Protein AF-A0A959NPB2-F1 (afdb_monomer_lite)

Secondary structure (DSSP, 8-state):
-------HHHHHHHHHHHHHHHH--------S--HHHHHHHHHHHHHHHHHHH-------TTPPPS--

pLDDT: mean 88.93, std 11.87, range [40.47, 98.06]

Radius of gyration: 14.31 Å; chains: 1; bounding box: 25×44×35 Å

Foldseek 3Di:
DPCDPDLVVLVVLVVQLVCCVPPVDADDDDDPDDLVRCCVSNNPVSSVSCVVRDDDDDDDPPDDDPVD

Structure (mmCIF, N/CA/C/O backbone):
data_AF-A0A959NPB2-F1
#
_entry.id   AF-A0A959NPB2-F1
#
loop_
_atom_site.group_PDB
_atom_site.id
_atom_site.type_symbol
_atom_site.label_atom_id
_atom_site.label_alt_id
_atom_site.label_comp_id
_atom_site.label_asym_id
_atom_site.label_entity_id
_atom_site.label_seq_id
_atom_site.pdbx_PDB_ins_code
_atom_site.Cartn_x
_atom_site.Cartn_y
_atom_site.Cartn_z
_atom_site.occupancy
_atom_site.B_iso_or_equiv
_atom_site.auth_seq_id
_atom_site.auth_comp_id
_atom_site.auth_asym_id
_atom_site.auth_atom_id
_atom_site.pdbx_PDB_model_num
ATOM 1 N N . HIS A 1 1 ? 0.430 30.981 0.994 1.00 40.47 1 HIS A N 1
ATOM 2 C CA . HIS A 1 1 ? 1.004 29.677 0.607 1.00 40.47 1 HIS A CA 1
ATOM 3 C C . HIS A 1 1 ? 0.075 28.564 1.079 1.00 40.47 1 HIS A C 1
ATOM 5 O O . HIS A 1 1 ? 0.093 28.240 2.257 1.00 40.47 1 HIS A O 1
ATOM 11 N N . PHE A 1 2 ? -0.776 28.025 0.199 1.00 48.72 2 PHE A N 1
ATOM 12 C CA . PHE A 1 2 ? -1.613 26.857 0.502 1.00 48.72 2 PHE A CA 1
ATOM 13 C C . PHE A 1 2 ? -1.283 25.756 -0.499 1.00 48.72 2 PHE A C 1
ATOM 15 O O . PHE A 1 2 ? -1.559 25.881 -1.685 1.00 48.72 2 PHE A O 1
ATOM 22 N N . GLY A 1 3 ? -0.624 24.723 0.003 1.00 50.12 3 GLY A N 1
ATOM 23 C CA . GLY A 1 3 ? -0.076 23.621 -0.773 1.00 50.12 3 GLY A CA 1
ATOM 24 C C . GLY A 1 3 ? 0.900 22.884 0.124 1.00 50.12 3 GLY A C 1
ATOM 25 O O . GLY A 1 3 ? 2.106 23.032 -0.008 1.00 50.12 3 GLY A O 1
ATOM 26 N N . LYS A 1 4 ? 0.375 22.198 1.144 1.00 54.28 4 LYS A N 1
ATOM 27 C CA . LYS A 1 4 ? 1.181 21.217 1.868 1.00 54.28 4 LYS A CA 1
ATOM 28 C C . LYS A 1 4 ? 1.327 20.054 0.893 1.00 54.28 4 LYS A C 1
ATOM 30 O O . LYS A 1 4 ? 0.291 19.559 0.448 1.00 54.28 4 LYS A O 1
ATOM 35 N N . ASP A 1 5 ? 2.549 19.656 0.552 1.00 63.75 5 ASP A N 1
ATOM 36 C CA . ASP A 1 5 ? 2.803 18.423 -0.199 1.00 63.75 5 ASP A CA 1
ATOM 37 C C . ASP A 1 5 ? 2.229 17.253 0.606 1.00 63.75 5 ASP A C 1
ATOM 39 O O . ASP A 1 5 ? 2.849 16.713 1.522 1.00 63.75 5 ASP A O 1
ATOM 43 N N . CYS A 1 6 ? 0.961 16.942 0.354 1.00 70.12 6 CYS A N 1
ATOM 44 C CA . CYS A 1 6 ? 0.256 15.883 1.038 1.00 70.12 6 CYS A CA 1
ATOM 45 C C . CYS A 1 6 ? 0.490 14.619 0.234 1.00 70.12 6 CYS A C 1
ATOM 47 O O . CYS A 1 6 ? 0.080 14.510 -0.923 1.00 70.12 6 CYS A O 1
ATOM 49 N N . ASN A 1 7 ? 1.125 13.640 0.860 1.00 83.69 7 ASN A N 1
ATOM 50 C CA . ASN A 1 7 ? 1.192 12.304 0.312 1.00 83.69 7 ASN A CA 1
ATOM 51 C C . ASN A 1 7 ? -0.179 11.620 0.465 1.00 83.69 7 ASN A C 1
ATOM 53 O O . ASN A 1 7 ? -0.377 10.759 1.323 1.00 83.69 7 ASN A O 1
ATOM 57 N N . VAL A 1 8 ? -1.138 12.030 -0.371 1.00 89.50 8 VAL A N 1
ATOM 58 C CA . VAL A 1 8 ? -2.539 11.587 -0.310 1.00 89.50 8 VAL A CA 1
ATOM 59 C C . VAL A 1 8 ? -2.638 10.064 -0.379 1.00 89.50 8 VAL A C 1
ATOM 61 O O . VAL A 1 8 ? -3.373 9.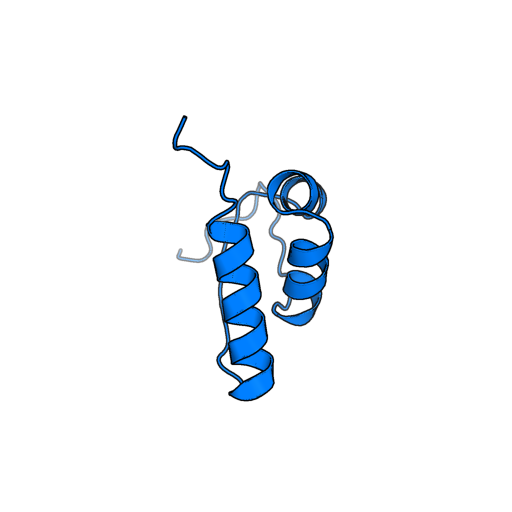452 0.391 1.00 89.50 8 VAL A O 1
ATOM 64 N N . MET A 1 9 ? -1.859 9.430 -1.260 1.00 90.25 9 MET A N 1
ATOM 65 C CA . MET A 1 9 ? -1.854 7.970 -1.378 1.00 90.25 9 MET A CA 1
ATOM 66 C C . MET A 1 9 ? -1.250 7.286 -0.148 1.00 90.25 9 MET A C 1
ATOM 68 O O . MET A 1 9 ? -1.748 6.237 0.255 1.00 90.25 9 MET A O 1
ATOM 72 N N . GLY A 1 10 ? -0.234 7.882 0.482 1.00 92.31 10 GLY A N 1
ATOM 73 C CA . GLY A 1 10 ? 0.299 7.417 1.762 1.00 92.31 10 GLY A CA 1
ATOM 74 C C . GLY A 1 10 ? -0.764 7.423 2.861 1.00 92.31 10 GLY A C 1
ATOM 75 O O . GLY A 1 10 ? -0.949 6.410 3.533 1.00 92.31 10 GLY A O 1
ATOM 76 N N . GLU A 1 11 ? -1.523 8.512 2.986 1.00 92.50 11 GLU A N 1
ATOM 77 C CA . GLU A 1 11 ? -2.622 8.620 3.957 1.00 92.50 11 GLU A CA 1
ATOM 78 C C . GLU A 1 11 ? -3.752 7.619 3.673 1.00 92.50 11 GLU A C 1
ATOM 80 O O . GLU A 1 11 ? -4.242 6.955 4.589 1.00 92.50 11 GLU A O 1
ATOM 85 N N . ILE A 1 12 ? -4.118 7.421 2.401 1.00 94.25 12 ILE A N 1
ATOM 86 C CA . ILE A 1 12 ? -5.090 6.388 2.012 1.00 94.25 12 ILE A CA 1
ATOM 87 C C . ILE A 1 12 ? -4.588 5.005 2.434 1.00 94.25 12 ILE A C 1
ATOM 89 O O . ILE A 1 12 ? -5.331 4.256 3.064 1.00 94.25 12 ILE A O 1
ATOM 93 N N . LEU A 1 13 ? -3.335 4.652 2.134 1.00 94.62 13 LEU A N 1
ATOM 94 C CA . LEU A 1 13 ? -2.766 3.349 2.494 1.00 94.62 13 LEU A CA 1
ATOM 95 C C . LEU A 1 13 ? -2.759 3.118 4.011 1.00 94.62 13 LEU A C 1
ATOM 97 O O . LEU A 1 13 ? -3.066 2.012 4.462 1.00 94.62 13 LEU A O 1
ATOM 101 N N . LEU A 1 14 ? -2.465 4.155 4.799 1.00 95.19 14 LEU A N 1
ATOM 102 C CA . LEU A 1 14 ? -2.541 4.096 6.259 1.00 95.19 14 LEU A CA 1
ATOM 103 C C . LEU A 1 14 ? -3.984 3.902 6.744 1.00 95.19 14 LEU A C 1
ATOM 105 O O . LEU A 1 14 ? -4.242 2.993 7.530 1.00 95.19 14 LEU A O 1
ATOM 109 N N . SER A 1 15 ? -4.942 4.659 6.208 1.00 96.50 15 SER A N 1
ATOM 110 C CA . SER A 1 15 ? -6.363 4.503 6.542 1.00 96.50 15 SER A CA 1
ATOM 111 C C . SER A 1 15 ? -6.893 3.105 6.186 1.00 96.50 15 SER A C 1
ATOM 113 O O . SER A 1 15 ? -7.612 2.469 6.960 1.00 96.50 15 SER A O 1
ATOM 115 N N . ARG A 1 16 ? -6.488 2.565 5.029 1.00 97.31 16 ARG A N 1
ATOM 116 C CA . ARG A 1 16 ? -6.821 1.197 4.608 1.00 97.31 16 ARG A CA 1
ATOM 117 C C . ARG A 1 16 ? -6.243 0.146 5.551 1.00 97.31 16 ARG A C 1
ATOM 119 O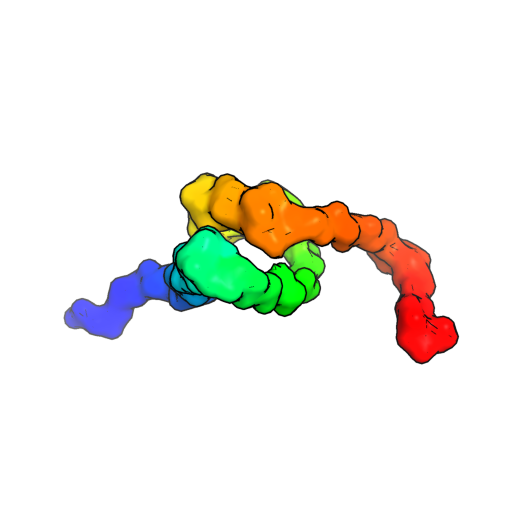 O . ARG A 1 16 ? -6.919 -0.845 5.827 1.00 97.31 16 ARG A O 1
ATOM 126 N N . TYR A 1 17 ? -5.032 0.362 6.054 1.00 97.44 17 TYR A N 1
ATOM 127 C CA . TYR A 1 17 ? -4.423 -0.502 7.059 1.00 97.44 17 TYR A CA 1
ATOM 128 C C . TYR A 1 17 ? -5.205 -0.487 8.382 1.00 97.44 17 TYR A C 1
ATOM 130 O O . TYR A 1 17 ? -5.494 -1.555 8.925 1.00 97.44 17 TYR A O 1
ATOM 138 N N . ASP A 1 18 ? -5.638 0.681 8.860 1.00 97.56 18 ASP A N 1
ATOM 139 C CA . ASP A 1 18 ? -6.441 0.777 10.087 1.00 97.56 18 ASP A CA 1
ATOM 140 C C . ASP A 1 18 ? -7.790 0.055 9.942 1.00 97.56 18 ASP A C 1
ATOM 142 O O . ASP A 1 18 ? -8.201 -0.708 10.821 1.00 97.56 18 ASP A O 1
ATOM 146 N N . LEU A 1 19 ? -8.447 0.204 8.788 1.00 98.06 19 LEU A N 1
ATOM 147 C CA . LEU A 1 19 ? -9.679 -0.520 8.466 1.00 98.06 19 LEU A CA 1
ATOM 148 C C . LEU A 1 19 ? -9.469 -2.037 8.384 1.00 98.06 19 LEU A C 1
ATOM 150 O O . LEU A 1 19 ? -10.345 -2.808 8.790 1.00 98.06 19 LEU A O 1
ATOM 154 N N . PHE A 1 20 ? -8.316 -2.485 7.888 1.00 97.81 20 PHE A N 1
ATOM 155 C CA . PHE A 1 20 ? -7.955 -3.897 7.921 1.00 97.81 20 PHE A CA 1
ATOM 156 C C . PHE A 1 20 ? -7.783 -4.396 9.360 1.00 97.81 20 PHE A C 1
ATOM 158 O O . PHE A 1 20 ? -8.325 -5.445 9.702 1.00 97.81 20 PHE A O 1
ATOM 165 N N . LEU A 1 21 ? -7.103 -3.654 10.234 1.00 97.25 21 LEU A N 1
ATOM 166 C CA . LEU A 1 21 ? -6.935 -4.072 11.627 1.00 97.25 21 LEU A CA 1
ATOM 167 C C . LEU A 1 21 ? -8.271 -4.155 12.373 1.00 97.25 21 LEU A C 1
ATOM 169 O O . LEU A 1 21 ? -8.549 -5.187 12.988 1.00 97.25 21 LEU A O 1
ATOM 173 N N . GLN A 1 22 ? -9.089 -3.103 12.272 1.00 98.06 22 GLN A N 1
ATOM 174 C CA . GLN A 1 22 ? -10.336 -2.953 13.026 1.00 98.06 22 GLN A CA 1
ATOM 175 C C . GLN A 1 22 ? -11.471 -3.828 12.494 1.00 98.06 22 GLN A C 1
ATOM 177 O O . GLN A 1 22 ? -12.265 -4.353 13.268 1.00 98.06 22 GLN A O 1
ATOM 182 N N . ARG A 1 23 ? -11.584 -3.954 11.167 1.00 97.81 23 ARG A N 1
ATOM 183 C CA . ARG A 1 23 ? -12.770 -4.526 10.507 1.00 97.81 23 ARG A CA 1
ATOM 184 C C . ARG A 1 23 ? -12.439 -5.625 9.499 1.00 97.81 23 ARG A C 1
ATOM 186 O O . ARG A 1 23 ? -13.333 -6.106 8.814 1.00 97.81 23 ARG A O 1
ATOM 193 N N . LYS A 1 24 ? -11.163 -6.011 9.374 1.00 96.06 24 LYS A N 1
ATOM 194 C CA . LYS A 1 24 ? -10.674 -7.020 8.414 1.00 96.06 24 LYS A CA 1
ATOM 195 C C . LYS A 1 24 ? -11.016 -6.701 6.955 1.00 96.06 24 LYS A C 1
ATOM 197 O O . LYS A 1 24 ? -11.056 -7.602 6.117 1.00 96.06 24 LYS A O 1
ATOM 202 N N . ILE A 1 25 ? -11.206 -5.419 6.621 1.00 97.31 25 ILE A N 1
ATOM 203 C CA . ILE A 1 25 ? -11.480 -4.999 5.243 1.00 97.31 25 ILE A CA 1
ATOM 204 C C . ILE A 1 25 ? -10.205 -5.166 4.417 1.00 97.31 25 ILE A C 1
ATOM 206 O O . ILE A 1 25 ? -9.241 -4.421 4.584 1.00 97.31 25 ILE A O 1
ATOM 210 N N . ARG A 1 26 ? -10.208 -6.140 3.505 1.00 96.12 26 ARG A N 1
ATOM 211 C CA . ARG A 1 26 ? -9.070 -6.423 2.624 1.00 96.12 26 ARG A CA 1
ATOM 212 C C . ARG A 1 26 ? -8.883 -5.312 1.596 1.00 96.12 26 ARG A C 1
ATOM 214 O O . ARG A 1 26 ? -9.844 -4.687 1.151 1.00 96.12 26 ARG A O 1
ATOM 221 N N . THR A 1 27 ? -7.636 -5.077 1.214 1.00 96.19 27 THR A N 1
ATOM 222 C CA . THR A 1 27 ? -7.266 -4.141 0.149 1.00 96.19 27 THR A CA 1
ATOM 223 C C . THR A 1 27 ? -6.497 -4.920 -0.904 1.00 96.19 27 THR A C 1
ATOM 225 O O . THR A 1 27 ? -5.626 -5.710 -0.556 1.00 96.19 27 THR A O 1
ATOM 228 N N . HIS A 1 28 ? -6.809 -4.690 -2.176 1.00 95.69 28 HIS A N 1
ATOM 229 C CA . HIS A 1 28 ? -6.052 -5.217 -3.309 1.00 95.69 28 HIS A CA 1
ATOM 230 C C . HIS A 1 28 ? -5.588 -4.027 -4.144 1.00 95.69 28 HIS A C 1
ATOM 232 O O . HIS A 1 28 ? -6.362 -3.096 -4.363 1.00 95.69 28 HIS A O 1
ATOM 238 N N . ALA A 1 29 ? -4.326 -4.035 -4.557 1.00 94.12 29 ALA A N 1
ATOM 239 C CA . ALA A 1 29 ? -3.730 -2.961 -5.336 1.00 94.12 29 ALA A CA 1
ATOM 240 C C . ALA A 1 29 ? -2.672 -3.534 -6.279 1.00 94.12 29 ALA A C 1
ATOM 242 O O . ALA A 1 29 ? -2.036 -4.541 -5.970 1.00 94.12 29 ALA A O 1
ATOM 243 N N . THR A 1 30 ? -2.472 -2.864 -7.407 1.00 92.56 30 THR A N 1
ATOM 244 C CA . THR A 1 30 ? -1.403 -3.148 -8.366 1.00 92.56 30 THR A CA 1
ATOM 245 C C . THR A 1 30 ? -0.540 -1.907 -8.513 1.00 92.56 30 THR A C 1
ATOM 247 O O . THR A 1 30 ? -1.043 -0.785 -8.458 1.00 92.56 30 THR A O 1
ATOM 250 N N . THR A 1 31 ? 0.759 -2.093 -8.704 1.00 91.75 31 THR A N 1
ATOM 251 C CA . THR A 1 31 ? 1.698 -0.993 -8.910 1.00 91.75 31 THR A CA 1
ATOM 252 C C . THR A 1 31 ? 2.829 -1.455 -9.812 1.00 91.75 31 THR A C 1
ATOM 254 O O . THR A 1 31 ? 3.213 -2.621 -9.768 1.00 91.75 31 THR A O 1
ATOM 257 N N . ASN A 1 32 ? 3.367 -0.528 -10.600 1.00 90.50 32 ASN A N 1
ATOM 258 C CA . ASN A 1 32 ? 4.590 -0.747 -11.373 1.00 90.50 32 ASN A CA 1
ATOM 259 C C . ASN A 1 32 ? 5.853 -0.427 -10.556 1.00 90.50 32 ASN A C 1
ATOM 261 O O . ASN A 1 32 ? 6.953 -0.518 -11.085 1.00 90.50 32 ASN A O 1
ATOM 265 N N . LEU A 1 33 ? 5.693 -0.019 -9.292 1.00 91.50 33 LEU A N 1
ATOM 266 C CA . LEU A 1 33 ? 6.789 0.344 -8.400 1.00 91.50 33 LEU A CA 1
ATOM 267 C C . LEU A 1 33 ? 7.280 -0.869 -7.612 1.00 91.50 33 LEU A C 1
ATOM 269 O O . LEU A 1 33 ? 6.481 -1.636 -7.067 1.00 91.50 33 LEU A O 1
ATOM 273 N N . ASN A 1 34 ? 8.593 -0.991 -7.480 1.00 89.44 34 ASN A N 1
ATOM 274 C CA . ASN A 1 34 ? 9.221 -1.958 -6.593 1.00 89.44 34 ASN A CA 1
ATOM 275 C C . ASN A 1 34 ? 9.197 -1.483 -5.122 1.00 89.44 34 ASN A C 1
ATOM 277 O O . ASN A 1 34 ? 8.755 -0.382 -4.789 1.00 89.44 34 ASN A O 1
ATOM 281 N N . ALA A 1 35 ? 9.671 -2.333 -4.206 1.00 87.31 35 ALA A N 1
ATOM 282 C CA . ALA A 1 35 ? 9.630 -2.053 -2.769 1.00 87.31 35 ALA A CA 1
ATOM 283 C C . ALA A 1 35 ? 10.440 -0.812 -2.344 1.00 87.31 35 ALA A C 1
ATOM 285 O O . ALA A 1 35 ? 10.041 -0.141 -1.391 1.00 87.31 35 ALA A O 1
ATOM 286 N N . GLN A 1 36 ? 11.549 -0.517 -3.028 1.00 91.38 36 GLN A N 1
ATOM 287 C CA . GLN A 1 36 ? 12.382 0.655 -2.759 1.00 91.38 36 GLN A CA 1
ATOM 288 C C . GLN A 1 36 ? 11.695 1.930 -3.260 1.00 91.38 36 GLN A C 1
ATOM 290 O O . GLN A 1 36 ? 11.552 2.882 -2.502 1.00 91.38 36 GLN A O 1
ATOM 295 N N . GLU A 1 37 ? 11.168 1.919 -4.483 1.00 93.69 37 GLU A N 1
ATOM 296 C CA . GLU A 1 37 ? 10.446 3.066 -5.052 1.00 93.69 37 GLU A CA 1
ATOM 297 C C . GLU A 1 37 ? 9.183 3.411 -4.245 1.00 93.69 37 GLU A C 1
ATOM 299 O O . GLU A 1 37 ? 8.820 4.579 -4.098 1.00 93.69 37 GLU A O 1
ATOM 304 N N . LEU A 1 38 ? 8.505 2.401 -3.685 1.00 92.44 38 LEU A N 1
ATOM 305 C CA . LEU A 1 38 ? 7.388 2.608 -2.760 1.00 92.44 38 LEU A CA 1
ATOM 306 C C . LEU A 1 38 ? 7.829 3.287 -1.458 1.00 92.44 38 LEU A C 1
ATOM 308 O O . LEU A 1 38 ? 7.086 4.104 -0.918 1.00 92.44 38 LEU A O 1
ATOM 312 N N . GLU A 1 39 ? 9.008 2.949 -0.940 1.00 92.12 39 GLU A N 1
ATOM 313 C CA . GLU A 1 39 ? 9.562 3.562 0.266 1.00 92.12 39 GLU A CA 1
ATOM 314 C C . GLU A 1 39 ? 9.989 5.006 0.026 1.00 92.12 39 GLU A C 1
ATOM 316 O O . GLU A 1 39 ? 9.637 5.878 0.814 1.00 92.12 39 GLU A O 1
ATOM 321 N N . GLU A 1 40 ? 10.681 5.264 -1.081 1.00 93.56 40 GLU A N 1
ATOM 322 C CA . GLU A 1 40 ? 11.094 6.608 -1.490 1.00 93.56 40 GLU A CA 1
ATOM 323 C C . GLU A 1 40 ? 9.880 7.513 -1.719 1.00 93.56 40 GLU A C 1
ATOM 325 O O . GLU A 1 40 ? 9.866 8.666 -1.292 1.00 93.56 40 GLU A O 1
ATOM 330 N N . ARG A 1 41 ? 8.819 6.978 -2.337 1.00 92.25 41 ARG A N 1
ATOM 331 C CA . ARG A 1 41 ? 7.603 7.739 -2.638 1.00 92.25 41 ARG A CA 1
ATOM 332 C C . ARG A 1 41 ? 6.699 7.944 -1.428 1.00 92.25 41 ARG A C 1
ATOM 334 O O . ARG A 1 41 ? 6.119 9.018 -1.283 1.00 92.25 41 ARG A O 1
ATOM 341 N N . TYR A 1 42 ? 6.502 6.910 -0.607 1.00 92.06 42 TYR A N 1
ATOM 342 C CA . TYR A 1 42 ? 5.477 6.923 0.442 1.00 92.06 42 TYR A CA 1
ATOM 343 C C . TYR A 1 42 ? 6.014 6.950 1.874 1.00 92.06 42 TYR A C 1
ATOM 345 O O . TYR A 1 42 ? 5.238 7.110 2.820 1.00 92.06 42 TYR A O 1
ATOM 353 N N . GLY A 1 43 ? 7.325 6.832 2.042 1.00 92.94 43 GLY A N 1
ATOM 354 C CA . GLY A 1 43 ? 7.993 6.767 3.328 1.00 92.94 43 GLY A CA 1
ATOM 355 C C . GLY A 1 43 ? 7.986 5.366 3.943 1.00 92.94 4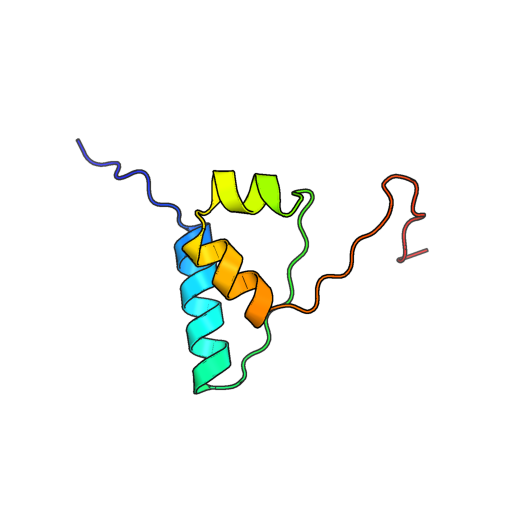3 GLY A C 1
ATOM 356 O O . GLY A 1 43 ? 7.120 4.516 3.698 1.00 92.94 43 GLY A O 1
ATOM 357 N N . ASN A 1 44 ? 8.954 5.148 4.831 1.00 93.62 44 ASN A N 1
ATOM 358 C CA . ASN A 1 44 ? 9.177 3.888 5.539 1.00 93.62 44 ASN A CA 1
ATOM 359 C C . ASN A 1 44 ? 7.936 3.390 6.306 1.00 93.62 44 ASN A C 1
ATOM 361 O O . ASN A 1 44 ? 7.654 2.188 6.340 1.00 93.62 44 ASN A O 1
ATOM 365 N N . ARG A 1 45 ? 7.160 4.304 6.908 1.00 92.75 45 ARG A N 1
ATOM 366 C CA . ARG A 1 45 ? 5.949 3.968 7.669 1.00 92.75 45 ARG A CA 1
ATOM 367 C C . ARG A 1 45 ? 4.894 3.332 6.770 1.00 92.75 45 ARG A C 1
ATOM 369 O O . ARG A 1 45 ? 4.386 2.267 7.121 1.00 92.75 45 ARG A O 1
ATOM 376 N N . ALA A 1 46 ? 4.580 3.950 5.631 1.00 92.31 46 ALA A N 1
ATOM 377 C 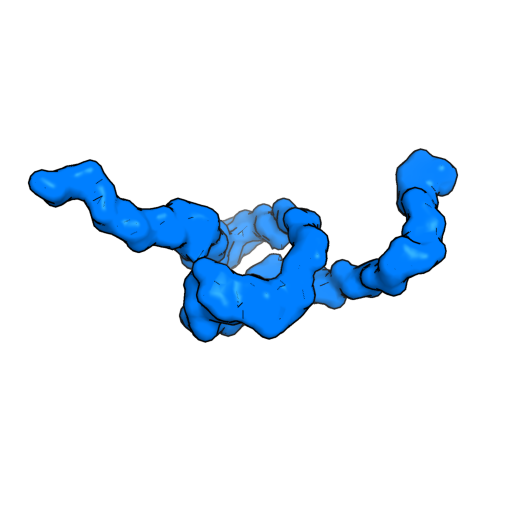CA . ALA A 1 46 ? 3.598 3.416 4.690 1.00 92.31 46 ALA A CA 1
ATOM 378 C C . ALA A 1 46 ? 4.054 2.050 4.163 1.00 92.31 46 ALA A C 1
ATOM 380 O O . ALA A 1 46 ? 3.303 1.080 4.260 1.00 92.31 46 ALA A O 1
ATOM 381 N N . ARG A 1 47 ? 5.322 1.929 3.747 1.00 93.81 47 ARG A N 1
ATOM 382 C CA . ARG A 1 47 ? 5.912 0.655 3.305 1.00 93.81 47 ARG A CA 1
ATOM 383 C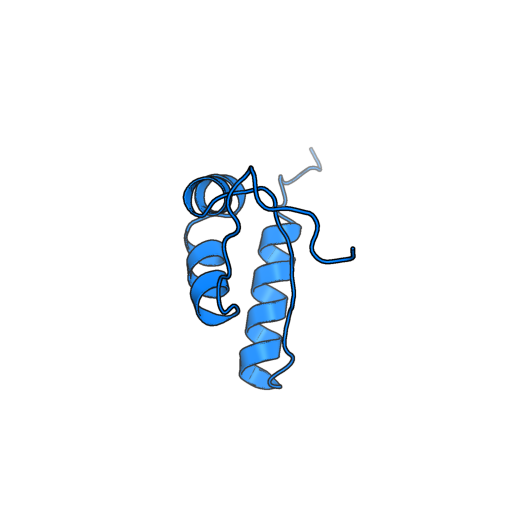 C . ARG A 1 47 ? 5.773 -0.455 4.352 1.00 93.81 47 ARG A C 1
ATOM 385 O O . ARG A 1 47 ? 5.390 -1.579 4.029 1.00 93.81 47 ARG A O 1
ATOM 392 N N . SER A 1 48 ? 6.054 -0.154 5.620 1.00 94.88 48 SER A N 1
ATOM 393 C CA . SER A 1 48 ? 5.921 -1.115 6.723 1.00 94.88 48 SER A CA 1
ATOM 394 C C . SER A 1 48 ? 4.476 -1.597 6.908 1.00 94.88 48 SER A C 1
ATOM 396 O O . SER A 1 48 ? 4.246 -2.785 7.138 1.00 94.88 48 SER A O 1
ATOM 398 N N . ARG A 1 49 ? 3.484 -0.710 6.741 1.00 95.00 49 ARG A N 1
ATOM 399 C CA . ARG A 1 49 ? 2.061 -1.092 6.773 1.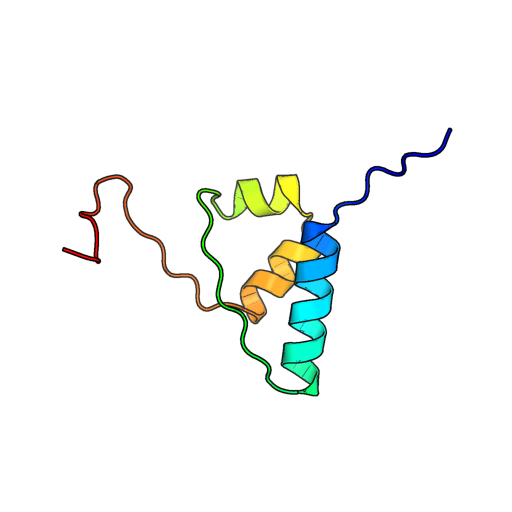00 95.00 49 ARG A CA 1
ATOM 400 C C . ARG A 1 49 ? 1.655 -1.902 5.552 1.00 95.00 49 ARG A C 1
ATOM 402 O O . ARG A 1 49 ? 0.958 -2.898 5.710 1.00 95.00 49 ARG A O 1
ATOM 409 N N . MET A 1 50 ? 2.150 -1.556 4.366 1.00 93.88 50 MET A N 1
ATOM 410 C CA . MET A 1 50 ? 1.908 -2.333 3.147 1.00 93.88 50 MET A CA 1
ATOM 411 C C . MET A 1 50 ? 2.397 -3.783 3.288 1.00 93.88 50 MET A C 1
ATOM 413 O O . MET A 1 50 ? 1.675 -4.691 2.890 1.00 93.88 50 MET A O 1
ATOM 417 N N . ARG A 1 51 ? 3.551 -4.024 3.935 1.00 93.38 51 ARG A N 1
ATOM 418 C CA . ARG A 1 51 ? 4.048 -5.390 4.226 1.00 93.38 51 ARG A CA 1
ATOM 419 C C . ARG A 1 51 ? 3.117 -6.220 5.113 1.00 93.38 51 ARG A C 1
ATOM 421 O O . ARG A 1 51 ? 3.190 -7.439 5.076 1.00 93.38 51 ARG A O 1
ATOM 428 N N . GLN A 1 52 ? 2.298 -5.573 5.937 1.00 94.19 52 GLN A N 1
ATOM 429 C CA . GLN A 1 52 ? 1.313 -6.241 6.793 1.00 94.19 52 GLN A CA 1
ATOM 430 C C . GLN A 1 52 ? -0.061 -6.341 6.120 1.00 94.19 52 GLN A C 1
ATOM 432 O O . GLN A 1 52 ? -0.838 -7.236 6.436 1.00 94.19 52 GLN A O 1
ATOM 437 N N . LEU A 1 53 ? -0.370 -5.407 5.216 1.00 94.25 53 LEU A N 1
ATOM 438 C CA . LEU A 1 53 ? -1.655 -5.318 4.529 1.00 94.25 53 LEU A CA 1
ATOM 439 C C . LEU A 1 53 ? -1.756 -6.267 3.328 1.00 94.25 53 LEU A C 1
ATOM 441 O O . LEU A 1 53 ? -2.853 -6.725 3.013 1.00 94.25 53 LEU A O 1
ATOM 445 N N . PHE A 1 54 ? -0.638 -6.540 2.651 1.00 94.19 54 PHE A N 1
ATOM 446 C CA . PHE A 1 54 ? -0.616 -7.274 1.388 1.00 94.19 54 PHE A CA 1
ATOM 447 C C . PHE A 1 54 ? 0.235 -8.540 1.452 1.00 94.19 54 PHE A C 1
ATOM 449 O O . PHE A 1 54 ? 1.333 -8.545 2.004 1.00 94.19 54 PHE A O 1
ATOM 456 N N . ASN A 1 55 ? -0.229 -9.568 0.743 1.00 92.69 55 ASN A N 1
ATOM 457 C CA . ASN A 1 55 ? 0.626 -10.645 0.259 1.00 92.69 55 ASN A CA 1
ATOM 458 C C . ASN A 1 55 ? 1.191 -10.201 -1.095 1.00 92.69 55 ASN A C 1
ATOM 460 O O . ASN A 1 55 ? 0.452 -10.130 -2.077 1.00 92.69 55 ASN A O 1
ATOM 464 N N . LEU A 1 56 ? 2.472 -9.830 -1.137 1.00 90.31 56 LEU A N 1
ATOM 465 C CA . LEU A 1 56 ? 3.102 -9.319 -2.353 1.00 90.31 56 LEU A CA 1
ATOM 466 C C . LEU A 1 56 ? 3.293 -10.448 -3.373 1.00 90.31 56 LEU A C 1
ATOM 468 O O . LEU A 1 56 ? 3.952 -11.444 -3.083 1.00 90.31 56 LEU A O 1
ATOM 472 N N . ILE A 1 57 ? 2.759 -10.252 -4.577 1.00 89.62 57 ILE A N 1
ATOM 473 C CA . ILE A 1 57 ? 2.990 -11.115 -5.736 1.00 89.62 57 ILE A CA 1
ATOM 474 C C . ILE A 1 57 ? 3.714 -10.265 -6.777 1.00 89.62 57 ILE A C 1
ATOM 476 O O . ILE A 1 57 ? 3.165 -9.271 -7.251 1.00 89.62 57 ILE A O 1
ATOM 480 N N . ALA A 1 58 ? 4.955 -10.633 -7.088 1.00 88.31 58 ALA A N 1
ATOM 481 C CA . ALA A 1 58 ? 5.754 -9.973 -8.111 1.00 88.31 58 ALA A CA 1
ATOM 482 C C . ALA A 1 58 ? 5.686 -10.767 -9.417 1.00 88.31 58 ALA A C 1
ATOM 484 O O . ALA A 1 58 ? 5.733 -11.998 -9.407 1.00 88.31 58 ALA A O 1
ATOM 485 N N . PHE A 1 59 ? 5.595 -10.051 -10.532 1.00 87.44 59 PHE A N 1
ATOM 486 C CA . PHE A 1 59 ? 5.666 -10.627 -11.868 1.00 87.44 59 PHE A CA 1
ATOM 487 C C . PHE A 1 59 ? 6.945 -10.155 -12.544 1.00 87.44 59 PHE A C 1
ATOM 489 O O . PHE A 1 59 ? 7.350 -9.005 -12.374 1.00 87.44 59 PHE A O 1
ATOM 496 N N . ASP A 1 60 ? 7.566 -11.053 -13.304 1.00 88.56 60 ASP A N 1
ATOM 497 C CA . ASP A 1 60 ? 8.664 -10.676 -14.184 1.00 88.56 60 ASP A CA 1
ATOM 498 C C . ASP A 1 60 ? 8.163 -9.711 -15.269 1.00 88.56 60 ASP A C 1
ATOM 500 O O . ASP A 1 60 ? 7.002 -9.786 -15.687 1.00 88.56 60 ASP A O 1
ATOM 504 N N . LYS A 1 61 ? 9.035 -8.813 -15.732 1.00 86.19 61 LYS A N 1
ATOM 505 C CA . LYS A 1 61 ? 8.705 -7.831 -16.770 1.00 86.19 61 LYS A CA 1
ATOM 506 C C . LYS A 1 61 ? 8.264 -8.495 -18.080 1.00 86.19 61 LYS A C 1
ATOM 508 O O . LYS A 1 61 ? 7.395 -7.961 -18.762 1.00 86.19 61 LYS A O 1
ATOM 513 N N . GLU A 1 62 ? 8.804 -9.672 -18.383 1.00 91.88 62 GLU A N 1
ATOM 514 C CA . GLU A 1 62 ? 8.477 -10.471 -19.566 1.00 91.88 62 GLU A CA 1
ATOM 515 C C . GLU A 1 62 ? 7.305 -11.440 -19.314 1.00 91.88 62 GLU A C 1
ATOM 517 O O . GLU A 1 62 ? 6.984 -12.299 -20.143 1.00 91.88 62 GLU A O 1
ATOM 522 N N . SER A 1 63 ? 6.633 -11.340 -18.159 1.00 90.44 63 SER A N 1
ATOM 523 C CA . SER A 1 63 ? 5.459 -12.159 -17.873 1.00 90.44 63 SER A CA 1
ATOM 524 C C . SER A 1 63 ? 4.334 -11.840 -18.857 1.00 90.44 63 SER A C 1
ATOM 526 O O . SER A 1 63 ? 3.828 -10.721 -18.911 1.00 90.44 63 SER A O 1
ATOM 528 N N . LYS A 1 64 ? 3.860 -12.873 -19.563 1.00 90.31 64 LYS A N 1
ATOM 529 C CA . LYS A 1 64 ? 2.669 -12.797 -20.423 1.00 90.31 64 LYS A CA 1
ATOM 530 C C . LYS A 1 64 ? 1.460 -12.259 -19.651 1.00 90.31 64 LYS A C 1
ATOM 532 O O . LYS A 1 64 ? 1.312 -12.564 -18.459 1.00 90.31 64 LYS A O 1
ATOM 537 N N . ASP A 1 65 ? 0.601 -11.517 -20.356 1.00 85.69 65 ASP A N 1
ATOM 538 C CA . ASP A 1 65 ? -0.694 -11.061 -19.839 1.00 85.69 65 ASP A CA 1
ATOM 539 C C . ASP A 1 65 ? -1.453 -12.266 -19.249 1.00 85.69 65 ASP A C 1
ATOM 541 O O . ASP A 1 65 ? -1.392 -13.373 -19.778 1.00 85.69 65 ASP A O 1
ATOM 545 N N . LYS A 1 66 ? -2.080 -12.081 -18.087 1.00 83.25 66 LYS A N 1
ATOM 546 C CA . LYS A 1 66 ? -2.791 -13.146 -17.357 1.00 83.25 66 LYS A CA 1
ATOM 547 C C . LYS A 1 66 ? -4.296 -13.150 -17.628 1.00 83.25 66 LYS A C 1
ATOM 549 O O . LYS A 1 66 ? -5.011 -13.946 -17.031 1.00 83.25 66 LYS A O 1
ATOM 554 N N . ARG A 1 67 ? -4.774 -12.232 -18.470 1.00 80.12 67 ARG A N 1
ATOM 555 C CA . ARG A 1 67 ? -6.172 -12.128 -18.912 1.00 80.12 67 ARG A CA 1
ATOM 556 C C . ARG A 1 67 ? -6.425 -12.841 -20.246 1.00 80.12 67 ARG A C 1
ATOM 558 O O . ARG A 1 67 ? -7.575 -12.880 -20.671 1.00 80.12 67 ARG A O 1
ATOM 565 N N . ILE A 1 68 ? -5.366 -13.324 -20.900 1.00 73.69 68 ILE A N 1
ATOM 566 C CA . ILE A 1 68 ? -5.402 -14.137 -22.130 1.00 73.69 68 ILE A CA 1
ATOM 567 C C . ILE A 1 68 ? -5.503 -15.622 -21.812 1.00 73.69 68 ILE A C 1
ATOM 569 O O . ILE A 1 68 ? -4.936 -16.044 -20.778 1.00 73.69 68 ILE A O 1
#

Sequence (68 aa):
HFGKDCNVMGEILLSRYDLFLQRKIRTHATTNLNAQELEERYGNRARSRMRQLFNLIAFDKESKDKRI